Protein AF-A0A2G5CQ06-F1 (afdb_monomer_lite)

Radius of gyration: 25.61 Å; chains: 1; bounding box: 66×31×69 Å

Foldseek 3Di:
DVVVVVVVVVVVVVVVVVVVVVVVVVVVVVVVVVVVVVVVVLVCLQLVHDPCCLVCVCVDVLSVPADPPFRQPHQARVVSVCCVPPVVPPDPDDDDGDDPVSSVVSVDDDDPVCVVVSVSD

pLDDT: mean 83.97, std 10.14, range [52.62, 97.94]

Secondary structure (DSSP, 8-state):
-HHHHHHHHHHHHHHHHHHHHHHHHHHHHHHHHHHHHHHHHHHHHHTT--HHHHHHGGG-GGGTTS-TT--TT---HHHHHHHHHH-TTT--PPPPPPPHHHHHHHHSPPPHHHHHTTTT-

Sequence (121 aa):
MYISYLKAKFARAWWKDGIIILFFSTLTI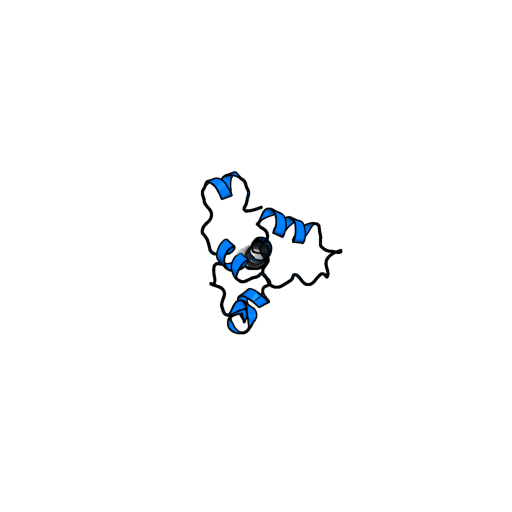CLAFSLLLLLFHSYLVLTNQTTYELVRRRRIPYLRGIPERVYPFSKGVCRNLYDFCCVWGSSNSIEPLPSAQEIEVKSKPYTCCDVLLCRCC

Structure (mmCIF, N/CA/C/O backbone):
data_AF-A0A2G5CQ06-F1
#
_entry.id   AF-A0A2G5CQ06-F1
#
loop_
_atom_site.group_PDB
_atom_site.id
_atom_site.type_symbol
_atom_site.label_atom_id
_atom_site.label_alt_id
_atom_site.label_comp_id
_atom_site.label_asym_id
_atom_site.label_entity_id
_atom_site.label_seq_id
_atom_site.pdbx_PDB_ins_code
_atom_site.Cartn_x
_atom_site.Cartn_y
_atom_site.Cartn_z
_atom_site.occupancy
_atom_site.B_iso_or_equiv
_atom_site.auth_seq_id
_atom_site.auth_comp_id
_atom_site.auth_asym_id
_atom_site.auth_atom_id
_atom_site.pdbx_PDB_model_num
ATOM 1 N N . MET A 1 1 ? 40.248 -2.429 -44.680 1.00 66.56 1 MET A N 1
ATOM 2 C CA . MET A 1 1 ? 39.751 -1.091 -44.276 1.00 66.56 1 MET A CA 1
ATOM 3 C C . MET A 1 1 ? 38.232 -1.073 -44.056 1.00 66.56 1 MET A C 1
ATOM 5 O O . MET A 1 1 ? 37.811 -0.821 -42.937 1.00 66.56 1 MET A O 1
ATOM 9 N N . TYR A 1 2 ? 37.400 -1.412 -45.052 1.00 78.50 2 TYR A N 1
ATOM 10 C CA . TYR A 1 2 ? 35.927 -1.320 -44.949 1.00 78.50 2 TYR A CA 1
ATOM 11 C C . TYR A 1 2 ? 35.279 -2.256 -43.904 1.00 78.50 2 TYR A C 1
ATOM 13 O O . TYR A 1 2 ? 34.423 -1.831 -43.134 1.00 78.50 2 TYR A O 1
ATOM 21 N N . ILE A 1 3 ? 35.744 -3.508 -43.798 1.00 81.94 3 ILE A N 1
ATOM 22 C CA . ILE A 1 3 ? 35.222 -4.489 -42.824 1.00 81.94 3 ILE A CA 1
ATOM 23 C C . ILE A 1 3 ? 35.442 -4.022 -41.374 1.00 81.94 3 ILE A C 1
ATOM 25 O O . ILE A 1 3 ? 34.553 -4.159 -40.537 1.00 81.94 3 ILE A O 1
ATOM 29 N N . SER A 1 4 ? 36.599 -3.426 -41.072 1.00 82.38 4 SER A N 1
ATOM 30 C CA . SER A 1 4 ? 36.917 -2.901 -39.736 1.00 82.38 4 SER A CA 1
ATOM 31 C C . SER A 1 4 ? 36.040 -1.701 -39.370 1.00 82.38 4 SER A C 1
ATOM 33 O O . SER A 1 4 ? 35.556 -1.613 -38.243 1.00 82.38 4 SER A O 1
ATOM 35 N N . TYR A 1 5 ? 35.779 -0.815 -40.337 1.00 84.31 5 TYR A N 1
ATOM 36 C CA . TYR A 1 5 ? 34.864 0.315 -40.166 1.00 84.31 5 TYR A CA 1
ATOM 37 C C . TYR A 1 5 ? 33.428 -0.152 -39.897 1.00 84.31 5 TYR A C 1
ATOM 39 O O . TYR A 1 5 ? 32.792 0.318 -38.952 1.00 84.31 5 TYR A O 1
ATOM 47 N N . LEU A 1 6 ? 32.939 -1.126 -40.671 1.00 82.19 6 LEU A N 1
ATOM 48 C CA . LEU A 1 6 ? 31.618 -1.713 -40.455 1.00 82.19 6 LEU A CA 1
ATOM 49 C C . LEU A 1 6 ? 31.515 -2.368 -39.074 1.00 82.19 6 LEU A C 1
ATOM 51 O O . LEU A 1 6 ? 30.581 -2.058 -38.339 1.00 82.19 6 LEU A O 1
ATOM 55 N N . LYS A 1 7 ? 32.494 -3.189 -38.667 1.00 83.06 7 LYS A N 1
ATOM 56 C CA . LYS A 1 7 ? 32.524 -3.799 -37.325 1.00 83.06 7 LYS A CA 1
ATOM 57 C C . LYS A 1 7 ? 32.473 -2.754 -36.209 1.00 83.06 7 LYS A C 1
ATOM 59 O O . LYS A 1 7 ? 31.708 -2.927 -35.269 1.00 83.06 7 LYS A O 1
ATOM 64 N N . ALA A 1 8 ? 33.224 -1.658 -36.325 1.00 82.62 8 ALA A N 1
ATOM 65 C CA . ALA A 1 8 ? 33.210 -0.580 -35.335 1.00 82.62 8 ALA A CA 1
ATOM 66 C C . ALA A 1 8 ? 31.869 0.175 -35.297 1.00 82.62 8 ALA A C 1
ATOM 68 O O . ALA A 1 8 ? 31.391 0.536 -34.220 1.00 82.62 8 ALA A O 1
ATOM 69 N N . LYS A 1 9 ? 31.241 0.395 -36.461 1.00 83.44 9 LYS A N 1
ATOM 70 C CA . LYS A 1 9 ? 29.917 1.025 -36.566 1.00 83.44 9 LYS A CA 1
ATOM 71 C C . LYS A 1 9 ? 28.831 0.143 -35.949 1.00 83.44 9 LYS A C 1
ATOM 73 O O . LYS A 1 9 ? 28.031 0.648 -35.165 1.00 83.44 9 LYS A O 1
ATOM 78 N N . PHE A 1 10 ? 28.843 -1.157 -36.248 1.00 83.56 10 PHE A N 1
ATOM 79 C CA . PHE A 1 10 ? 27.941 -2.124 -35.627 1.00 83.56 10 PHE A CA 1
ATOM 80 C C . PHE A 1 10 ? 28.188 -2.201 -34.119 1.00 83.56 10 PHE A C 1
ATOM 82 O O . PHE A 1 10 ? 27.259 -1.964 -33.361 1.00 83.56 10 PHE A O 1
ATOM 89 N N . ALA A 1 11 ? 29.426 -2.409 -33.665 1.00 83.25 11 ALA A N 1
ATOM 90 C CA . ALA A 1 11 ? 29.751 -2.470 -32.237 1.00 83.25 11 ALA A CA 1
ATOM 91 C C . ALA A 1 11 ? 29.277 -1.225 -31.469 1.00 83.25 11 ALA A C 1
ATOM 93 O O . ALA A 1 11 ? 28.728 -1.341 -30.379 1.00 83.25 11 ALA A O 1
ATOM 94 N N . ARG A 1 12 ? 29.420 -0.030 -32.056 1.00 84.81 12 ARG A N 1
ATOM 95 C CA . ARG A 1 12 ? 28.933 1.219 -31.456 1.00 84.81 12 ARG A CA 1
ATOM 96 C C . ARG A 1 12 ? 27.403 1.306 -31.401 1.00 84.81 12 ARG A C 1
ATOM 98 O O . ARG A 1 12 ? 26.887 1.856 -30.434 1.00 84.81 12 ARG A O 1
ATOM 105 N N . ALA A 1 13 ? 26.694 0.805 -32.413 1.00 84.44 13 ALA A N 1
ATOM 106 C CA . ALA A 1 13 ? 25.230 0.733 -32.405 1.00 84.44 13 ALA A CA 1
ATOM 107 C C . ALA A 1 13 ? 24.737 -0.253 -31.332 1.00 84.44 13 ALA A C 1
ATOM 109 O O . ALA A 1 13 ? 24.012 0.152 -30.431 1.00 84.44 13 ALA A O 1
ATOM 110 N N . TRP A 1 14 ? 25.272 -1.477 -31.329 1.00 88.31 14 TRP A N 1
ATOM 111 C CA . TRP A 1 14 ? 24.976 -2.500 -30.321 1.00 88.31 14 TRP A CA 1
ATOM 112 C C . TRP A 1 14 ? 25.292 -2.041 -28.892 1.00 88.31 14 TRP A C 1
ATOM 114 O O . TRP A 1 14 ? 24.563 -2.367 -27.962 1.00 88.31 14 TRP A O 1
ATOM 124 N N . TRP A 1 15 ? 26.350 -1.247 -28.702 1.00 91.56 15 TRP A N 1
ATOM 125 C CA . TRP A 1 15 ? 26.680 -0.668 -27.399 1.00 91.56 15 TRP A CA 1
ATOM 126 C C . TRP A 1 15 ? 25.630 0.339 -26.917 1.00 91.56 15 TRP A C 1
ATOM 128 O O . TRP A 1 15 ? 25.254 0.329 -25.746 1.00 91.56 15 TRP A O 1
ATOM 138 N N . LYS A 1 16 ? 25.131 1.200 -27.815 1.00 90.25 16 LYS A N 1
ATOM 139 C CA . LYS A 1 16 ? 24.047 2.137 -27.487 1.00 90.25 16 LYS A CA 1
ATOM 140 C C . LYS A 1 16 ? 22.766 1.391 -27.133 1.00 90.25 16 LYS A C 1
ATOM 142 O O . LYS A 1 16 ? 22.169 1.699 -26.107 1.00 90.25 16 LYS A O 1
ATOM 147 N N . ASP A 1 17 ? 22.398 0.396 -27.932 1.00 91.62 17 ASP A N 1
ATOM 148 C CA . ASP A 1 17 ? 21.208 -0.419 -27.686 1.00 91.62 17 ASP A CA 1
ATOM 149 C C . ASP A 1 17 ? 21.335 -1.186 -26.363 1.00 91.62 17 ASP A C 1
ATOM 151 O O . ASP A 1 17 ? 20.404 -1.198 -25.563 1.00 91.62 17 ASP A O 1
ATOM 155 N N . GLY A 1 18 ? 22.518 -1.732 -26.068 1.00 94.50 18 GLY A N 1
ATOM 156 C CA . GLY A 1 18 ? 22.811 -2.388 -24.793 1.00 94.50 18 GLY A CA 1
ATOM 157 C C . GLY A 1 18 ? 22.642 -1.463 -23.584 1.00 94.50 18 GLY A C 1
ATOM 158 O O . GLY A 1 18 ? 22.010 -1.855 -22.603 1.00 94.50 18 GLY A O 1
ATOM 159 N N . ILE A 1 19 ? 23.140 -0.222 -23.656 1.00 95.06 19 ILE A N 1
ATOM 160 C CA . ILE A 1 19 ? 22.944 0.780 -22.592 1.00 95.06 19 ILE A CA 1
ATOM 161 C C . ILE A 1 19 ? 21.461 1.113 -22.421 1.00 95.06 19 ILE A C 1
ATOM 163 O O . ILE A 1 19 ? 20.975 1.188 -21.293 1.00 95.06 19 ILE A O 1
ATOM 167 N N . ILE A 1 20 ? 20.744 1.308 -23.528 1.00 95.88 20 ILE A N 1
ATOM 168 C CA . ILE A 1 20 ? 19.314 1.627 -23.511 1.00 95.88 20 ILE A CA 1
ATOM 169 C C . ILE A 1 20 ? 18.530 0.492 -22.842 1.00 95.88 20 ILE A C 1
ATOM 171 O O . ILE A 1 20 ? 17.740 0.748 -21.934 1.00 95.88 20 ILE A O 1
ATOM 175 N N . ILE A 1 21 ? 18.790 -0.758 -23.230 1.00 96.38 21 ILE A N 1
ATOM 176 C CA . ILE A 1 21 ? 18.144 -1.939 -22.647 1.00 96.38 21 ILE A CA 1
ATOM 177 C C . ILE A 1 21 ? 18.439 -2.033 -21.149 1.00 96.38 21 ILE A C 1
ATOM 179 O O . ILE A 1 21 ? 17.506 -2.207 -20.370 1.00 96.38 21 ILE A O 1
ATOM 183 N N . LEU A 1 22 ? 19.700 -1.866 -20.737 1.00 96.94 22 LEU A N 1
ATOM 184 C CA . LEU A 1 22 ? 20.091 -1.906 -19.325 1.00 96.94 22 LEU A CA 1
ATOM 185 C C . LEU A 1 22 ? 19.389 -0.818 -18.500 1.00 96.94 22 LEU A C 1
ATOM 187 O O . LEU A 1 22 ? 18.937 -1.062 -17.378 1.00 96.94 22 LEU A O 1
ATOM 191 N N . PHE A 1 23 ? 19.296 0.393 -19.048 1.00 97.12 23 PHE A N 1
ATOM 192 C CA . PHE A 1 23 ? 18.613 1.501 -18.395 1.00 97.12 23 PHE A CA 1
ATOM 193 C C . PHE A 1 23 ? 17.124 1.198 -18.218 1.00 97.12 23 PHE A C 1
ATOM 195 O O . PHE A 1 23 ? 16.617 1.262 -17.098 1.00 97.12 23 PHE A O 1
ATOM 202 N N . PHE A 1 24 ? 16.440 0.787 -19.289 1.00 97.31 24 PHE A N 1
ATOM 203 C CA . PHE A 1 24 ? 15.024 0.434 -19.221 1.00 97.31 24 PHE A CA 1
ATOM 204 C C . PHE A 1 24 ? 14.766 -0.760 -18.302 1.00 97.31 24 PHE A C 1
ATOM 206 O O . PHE A 1 24 ? 13.847 -0.691 -17.493 1.00 97.31 24 PHE A O 1
ATOM 213 N N . SER A 1 25 ? 15.592 -1.810 -18.340 1.00 97.62 25 SER A N 1
ATOM 214 C CA . SER A 1 25 ? 15.435 -2.956 -17.439 1.00 97.62 25 SER A CA 1
ATOM 215 C C . SER A 1 25 ? 15.586 -2.547 -15.977 1.00 97.62 25 SER A C 1
ATOM 217 O O . SER A 1 25 ? 14.796 -2.965 -15.133 1.00 97.62 25 SER A O 1
ATOM 219 N N . THR A 1 26 ? 16.567 -1.692 -15.676 1.00 97.56 26 THR A N 1
ATOM 220 C CA . THR A 1 26 ? 16.780 -1.174 -14.319 1.00 97.56 26 THR A CA 1
ATOM 221 C C . THR A 1 26 ? 15.583 -0.346 -13.865 1.00 97.56 26 THR A C 1
ATOM 223 O O . THR A 1 26 ? 15.055 -0.580 -12.779 1.00 97.56 26 THR A O 1
ATOM 226 N N . LEU A 1 27 ? 15.094 0.563 -14.716 1.00 97.94 27 LEU A N 1
ATOM 227 C CA . LEU A 1 27 ? 13.894 1.347 -14.431 1.00 97.94 27 LEU A CA 1
ATOM 228 C C . LEU A 1 27 ? 12.673 0.459 -14.186 1.00 97.94 27 LEU A C 1
ATOM 230 O O . LEU A 1 27 ? 11.949 0.684 -13.221 1.00 97.94 27 LEU A O 1
ATOM 234 N N . THR A 1 28 ? 12.452 -0.563 -15.015 1.00 97.94 28 THR A N 1
ATOM 235 C CA . THR A 1 28 ? 11.337 -1.499 -14.843 1.00 97.94 28 THR A CA 1
ATOM 236 C C . THR A 1 28 ? 11.418 -2.227 -13.505 1.00 97.94 28 THR A C 1
ATOM 238 O O . THR A 1 28 ? 10.409 -2.311 -12.807 1.00 97.94 28 THR A O 1
ATOM 241 N N . ILE A 1 29 ? 12.600 -2.707 -13.106 1.00 97.69 29 ILE A N 1
ATOM 242 C CA . ILE A 1 29 ? 12.793 -3.378 -11.811 1.00 97.69 29 ILE A CA 1
ATOM 243 C C . ILE A 1 29 ? 12.515 -2.411 -10.654 1.00 97.69 29 ILE A C 1
ATOM 245 O O . ILE A 1 29 ? 11.788 -2.762 -9.723 1.00 97.69 29 ILE A O 1
ATOM 249 N N . CYS A 1 30 ? 13.042 -1.185 -10.722 1.00 97.75 30 CYS A N 1
ATOM 250 C CA . CYS A 1 30 ? 12.796 -0.162 -9.708 1.00 97.75 30 CYS A CA 1
ATOM 251 C C . CYS A 1 30 ? 11.303 0.166 -9.586 1.00 97.75 30 CYS A C 1
ATOM 253 O O . CYS A 1 30 ? 10.767 0.156 -8.480 1.00 97.75 30 CYS A O 1
ATOM 255 N N . LEU A 1 31 ? 10.616 0.394 -10.708 1.00 96.75 31 LEU A N 1
ATOM 256 C CA . LEU A 1 31 ? 9.181 0.683 -10.727 1.00 96.75 31 LEU A CA 1
ATOM 257 C C . LEU A 1 31 ? 8.354 -0.485 -10.185 1.00 96.75 31 LEU A C 1
ATOM 259 O O . LEU A 1 31 ? 7.430 -0.261 -9.407 1.00 96.75 31 LEU A O 1
ATOM 263 N N . ALA A 1 32 ? 8.698 -1.724 -10.545 1.00 97.62 32 ALA A N 1
ATOM 264 C CA . ALA A 1 32 ? 8.023 -2.911 -10.028 1.00 97.62 32 ALA A CA 1
ATOM 265 C C . ALA A 1 32 ? 8.167 -3.020 -8.502 1.00 97.62 32 ALA A C 1
ATOM 267 O O . ALA A 1 32 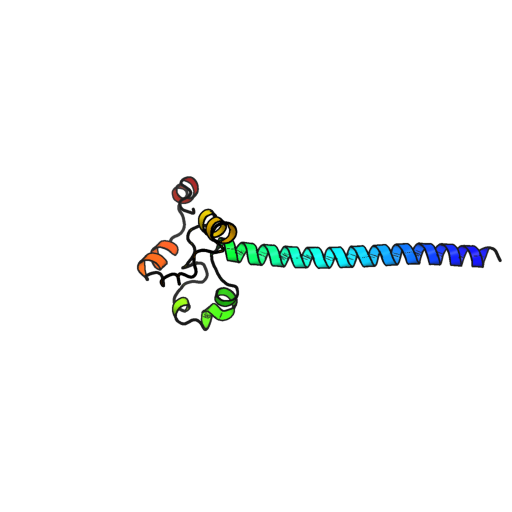? 7.177 -3.237 -7.801 1.00 97.62 32 ALA A O 1
ATOM 268 N N . PHE A 1 33 ? 9.375 -2.808 -7.971 1.00 97.50 33 PHE A N 1
ATOM 269 C CA . PHE A 1 33 ? 9.614 -2.804 -6.527 1.00 97.50 33 PHE A CA 1
ATOM 270 C C . PHE A 1 33 ? 8.840 -1.683 -5.820 1.00 97.50 33 PHE A C 1
ATOM 272 O O . PHE A 1 33 ? 8.158 -1.936 -4.825 1.00 97.50 33 PHE A O 1
ATOM 279 N N . SER A 1 34 ? 8.885 -0.460 -6.356 1.00 96.50 34 SER A N 1
ATOM 280 C CA . SER A 1 34 ? 8.133 0.678 -5.820 1.00 96.50 34 SER A CA 1
ATOM 281 C C . SER A 1 34 ? 6.624 0.437 -5.832 1.00 96.50 34 SER A C 1
ATOM 283 O O . SER A 1 34 ? 5.954 0.793 -4.867 1.00 96.50 34 SER A O 1
ATOM 285 N N . LEU A 1 35 ? 6.086 -0.198 -6.877 1.00 96.38 35 LEU A N 1
ATOM 286 C CA . LEU A 1 35 ? 4.665 -0.530 -6.965 1.00 96.38 35 LEU A CA 1
ATOM 287 C C . LEU A 1 35 ? 4.256 -1.553 -5.901 1.00 96.38 35 LEU A C 1
ATOM 289 O O . LEU A 1 35 ? 3.254 -1.355 -5.221 1.00 96.38 35 LEU A O 1
ATOM 293 N N . LEU A 1 36 ? 5.031 -2.625 -5.725 1.00 95.88 36 LEU A N 1
ATOM 294 C CA . LEU A 1 36 ? 4.761 -3.623 -4.685 1.00 95.88 36 LEU A CA 1
ATOM 295 C C . LEU A 1 36 ? 4.802 -2.999 -3.289 1.00 95.88 36 LEU A C 1
ATOM 297 O O . LEU A 1 36 ? 3.932 -3.269 -2.460 1.00 95.88 36 LEU A O 1
ATOM 301 N N . LEU A 1 37 ? 5.786 -2.134 -3.046 1.00 95.62 37 LEU A N 1
ATOM 302 C CA . LEU A 1 37 ? 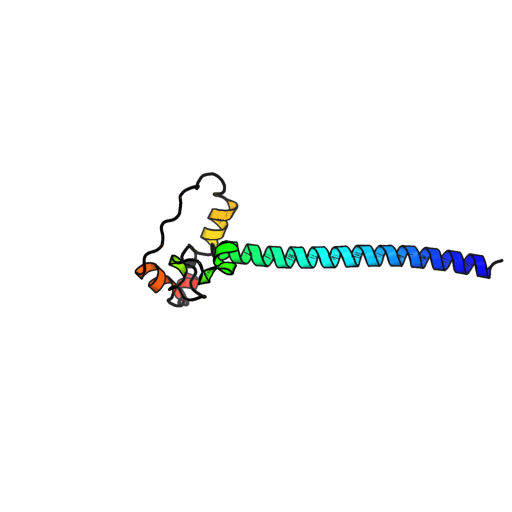5.907 -1.407 -1.789 1.00 95.62 37 LEU A CA 1
ATOM 303 C C . LEU A 1 37 ? 4.715 -0.466 -1.572 1.00 95.62 37 LEU A C 1
ATOM 305 O O . LEU A 1 37 ? 4.160 -0.422 -0.474 1.00 95.62 37 LEU A O 1
ATOM 309 N N . LEU A 1 38 ? 4.284 0.238 -2.621 1.00 93.88 38 LEU A N 1
ATOM 310 C CA . LEU A 1 38 ? 3.106 1.097 -2.574 1.00 93.88 38 LEU A CA 1
ATOM 311 C C . LEU A 1 38 ? 1.856 0.286 -2.231 1.00 93.88 38 LEU A C 1
ATOM 313 O O . LEU A 1 38 ? 1.157 0.651 -1.296 1.00 93.88 38 LEU A O 1
ATOM 317 N N . LEU A 1 39 ? 1.612 -0.839 -2.910 1.00 94.31 39 LEU A N 1
ATOM 318 C CA . LEU A 1 39 ? 0.472 -1.718 -2.628 1.00 94.31 39 LEU A CA 1
ATOM 319 C C . LEU A 1 39 ? 0.487 -2.230 -1.183 1.00 94.31 39 LEU A C 1
ATOM 321 O O . LEU A 1 39 ? -0.554 -2.255 -0.527 1.00 94.31 39 LEU A O 1
ATOM 325 N N . PHE A 1 40 ? 1.662 -2.596 -0.671 1.00 94.44 40 PHE A N 1
ATOM 326 C CA . PHE A 1 40 ? 1.824 -3.024 0.715 1.00 94.44 40 PHE A CA 1
ATOM 327 C C . PHE A 1 40 ? 1.466 -1.911 1.708 1.00 94.44 40 PHE A C 1
ATOM 329 O O . PHE A 1 40 ? 0.700 -2.137 2.645 1.00 94.44 40 PHE A O 1
ATOM 336 N N . HIS A 1 41 ? 1.957 -0.691 1.490 1.00 92.94 41 HIS A N 1
ATOM 337 C CA . HIS A 1 41 ? 1.610 0.443 2.345 1.00 92.94 41 HIS A CA 1
ATOM 338 C C . HIS A 1 41 ? 0.152 0.874 2.187 1.00 92.94 41 HIS A C 1
ATOM 340 O O . HIS A 1 41 ? -0.491 1.178 3.188 1.00 92.94 41 HIS A O 1
ATOM 346 N N . SER A 1 42 ? -0.407 0.836 0.977 1.00 89.81 42 SER A N 1
ATOM 347 C CA . SER A 1 42 ? -1.834 1.062 0.754 1.00 89.81 42 SER A CA 1
ATOM 348 C C . SER A 1 42 ? -2.660 0.062 1.556 1.00 89.81 42 SER A C 1
ATOM 350 O O . SER A 1 42 ? -3.560 0.473 2.274 1.00 89.81 42 SER A O 1
ATOM 352 N N . TYR A 1 43 ? -2.317 -1.228 1.534 1.00 91.56 43 TYR A N 1
ATOM 353 C CA . TYR A 1 43 ? -2.992 -2.242 2.347 1.00 91.56 43 TYR A CA 1
ATOM 354 C C . TYR A 1 43 ? -2.958 -1.918 3.851 1.00 91.56 43 TYR A C 1
ATOM 356 O O . TYR A 1 43 ? -3.985 -2.014 4.528 1.00 91.56 43 TYR A O 1
ATOM 364 N N . LEU A 1 44 ? -1.806 -1.485 4.367 1.00 92.00 44 LEU A N 1
ATOM 365 C CA . LEU A 1 44 ? -1.659 -1.078 5.766 1.00 92.00 44 LEU A CA 1
ATOM 366 C C . LEU A 1 44 ? -2.527 0.138 6.113 1.00 92.00 44 LEU A C 1
ATOM 368 O O . LEU A 1 44 ? -3.189 0.142 7.147 1.00 92.00 44 LEU A O 1
ATOM 372 N N . VAL A 1 45 ? -2.591 1.132 5.223 1.00 90.31 45 VAL A N 1
ATOM 373 C CA . VAL A 1 45 ? -3.448 2.313 5.403 1.00 90.31 45 VAL A CA 1
ATOM 374 C C . VAL A 1 45 ? -4.923 1.918 5.392 1.00 90.31 45 VAL A C 1
ATOM 376 O O . VAL A 1 45 ? -5.662 2.294 6.296 1.00 90.31 45 VAL A O 1
ATOM 379 N N . LEU A 1 46 ? -5.360 1.097 4.432 1.00 88.44 46 LEU A N 1
ATOM 380 C CA . LEU A 1 46 ? -6.760 0.661 4.336 1.00 88.44 46 LEU A CA 1
ATOM 381 C C . LEU A 1 46 ? -7.207 -0.147 5.561 1.00 88.44 46 LEU A C 1
ATOM 383 O O . LEU A 1 46 ? -8.381 -0.107 5.926 1.00 88.44 46 LEU A O 1
ATOM 387 N N . THR A 1 47 ? -6.289 -0.861 6.211 1.00 87.56 47 THR A N 1
ATOM 388 C CA . THR A 1 47 ? -6.568 -1.668 7.410 1.00 87.56 47 THR A CA 1
ATOM 389 C C . THR A 1 47 ? -6.257 -0.942 8.722 1.00 87.56 47 THR A C 1
ATOM 391 O O . THR A 1 47 ? -6.484 -1.515 9.787 1.00 87.56 47 THR A O 1
ATOM 394 N N . ASN A 1 48 ? -5.800 0.314 8.655 1.00 88.81 48 ASN A N 1
ATOM 395 C CA . ASN A 1 48 ? -5.301 1.107 9.783 1.00 88.81 48 ASN A CA 1
ATOM 396 C C . ASN A 1 48 ? -4.319 0.326 10.673 1.00 88.81 48 ASN A C 1
ATOM 398 O O . ASN A 1 48 ? -4.499 0.226 11.886 1.00 88.81 48 ASN A O 1
ATOM 402 N N . GLN A 1 49 ? -3.316 -0.295 10.050 1.00 88.25 49 GLN A N 1
ATOM 403 C CA . GLN A 1 49 ? -2.269 -1.050 10.736 1.00 88.25 49 GLN A CA 1
ATOM 404 C C . GLN A 1 49 ? -0.897 -0.455 10.451 1.00 88.25 49 GLN A C 1
ATOM 406 O O . GLN A 1 49 ? -0.606 -0.014 9.340 1.00 88.25 49 GLN A O 1
ATOM 411 N N . THR A 1 50 ? 0.003 -0.533 11.425 1.00 87.81 50 THR A N 1
ATOM 412 C CA . THR A 1 50 ? 1.417 -0.227 11.192 1.00 87.81 50 THR A CA 1
ATOM 413 C C . THR A 1 50 ? 2.188 -1.457 10.702 1.00 87.81 50 THR A C 1
ATOM 415 O O . THR A 1 50 ? 1.849 -2.606 10.998 1.00 87.81 50 THR A O 1
ATOM 418 N N . THR A 1 51 ? 3.299 -1.235 9.991 1.00 90.50 51 THR A N 1
ATOM 419 C CA . THR A 1 51 ? 4.243 -2.313 9.628 1.00 90.50 51 THR A CA 1
ATOM 420 C C . THR A 1 51 ? 4.716 -3.086 10.864 1.00 90.50 51 THR A C 1
ATOM 422 O O . THR A 1 51 ? 4.904 -4.302 10.815 1.00 90.50 51 THR A O 1
ATOM 425 N N . TYR A 1 52 ? 4.874 -2.386 11.991 1.00 85.75 52 TYR A N 1
ATOM 426 C CA . TYR A 1 52 ? 5.289 -2.958 13.266 1.00 85.75 52 TYR A CA 1
ATOM 427 C C . TYR A 1 52 ? 4.247 -3.921 13.841 1.00 85.75 52 TYR A C 1
ATOM 429 O O . TYR A 1 52 ? 4.602 -5.026 14.262 1.00 85.75 52 TYR A O 1
ATOM 437 N N . GLU A 1 53 ? 2.970 -3.534 13.821 1.00 86.44 53 GLU A N 1
ATOM 438 C CA . GLU A 1 53 ? 1.865 -4.390 14.258 1.00 86.44 53 GLU A CA 1
ATOM 439 C C . GLU A 1 53 ? 1.772 -5.668 13.432 1.00 86.44 53 GLU A C 1
ATOM 441 O O . GLU A 1 53 ? 1.585 -6.743 14.003 1.00 86.44 53 GLU A O 1
ATOM 446 N N . LEU A 1 54 ? 1.968 -5.576 12.112 1.00 86.50 54 LEU A N 1
ATOM 447 C CA . LEU A 1 54 ? 1.944 -6.741 11.232 1.00 86.50 54 LEU A CA 1
ATOM 448 C C . LEU A 1 54 ? 3.138 -7.677 11.494 1.00 86.50 54 LEU A C 1
ATOM 450 O O . LEU A 1 54 ? 2.952 -8.869 11.731 1.00 86.50 54 LEU A O 1
ATOM 454 N N . VAL A 1 55 ? 4.366 -7.146 11.504 1.00 87.19 55 VAL A N 1
ATOM 455 C CA . VAL A 1 55 ? 5.599 -7.954 11.610 1.00 87.19 55 VAL A CA 1
ATOM 456 C C . VAL A 1 55 ? 5.796 -8.536 13.012 1.00 87.19 55 VAL A C 1
ATOM 458 O O . VAL A 1 55 ? 6.287 -9.656 13.163 1.00 87.19 55 VAL A O 1
ATOM 461 N N . ARG A 1 56 ? 5.437 -7.794 14.066 1.00 84.81 56 ARG A N 1
ATOM 462 C CA . ARG A 1 56 ? 5.690 -8.189 15.463 1.00 84.81 56 ARG A CA 1
ATOM 463 C C . ARG A 1 56 ? 4.434 -8.529 16.252 1.00 84.81 56 ARG A C 1
ATOM 465 O O . ARG A 1 56 ? 4.516 -8.632 17.477 1.00 84.81 56 ARG A O 1
ATOM 472 N N . ARG A 1 57 ? 3.316 -8.818 15.584 1.00 83.38 57 ARG A N 1
ATOM 473 C CA . ARG A 1 57 ? 2.021 -9.137 16.208 1.00 83.38 57 ARG A CA 1
ATOM 474 C C . ARG A 1 57 ? 2.116 -10.056 17.432 1.00 83.38 57 ARG A C 1
ATOM 476 O O . ARG A 1 57 ? 1.590 -9.738 18.490 1.00 83.38 57 ARG A O 1
ATOM 483 N N . ARG A 1 58 ? 2.860 -11.166 17.330 1.00 83.00 58 ARG A N 1
ATOM 484 C CA . ARG A 1 58 ? 3.001 -12.175 18.408 1.00 83.00 58 ARG A CA 1
ATOM 485 C C . ARG A 1 58 ? 3.739 -11.684 19.663 1.00 83.00 58 ARG A C 1
ATOM 487 O O . ARG A 1 58 ? 3.610 -12.295 20.729 1.00 83.00 58 ARG A O 1
ATOM 494 N N . ARG A 1 59 ? 4.549 -10.627 19.534 1.00 87.12 59 ARG A N 1
ATOM 495 C CA . ARG A 1 59 ? 5.305 -10.013 20.639 1.00 87.12 59 ARG A CA 1
ATOM 496 C C . ARG A 1 59 ? 4.541 -8.874 21.314 1.00 87.12 59 ARG A C 1
ATOM 498 O O . ARG A 1 59 ? 4.958 -8.443 22.381 1.00 87.12 59 ARG A O 1
ATOM 505 N N . ILE A 1 60 ? 3.455 -8.395 20.710 1.00 86.56 60 ILE A N 1
ATOM 506 C CA . ILE A 1 60 ? 2.652 -7.287 21.225 1.00 86.56 60 ILE A CA 1
ATOM 507 C C . ILE A 1 60 ? 1.577 -7.863 22.164 1.00 86.56 60 ILE A C 1
ATOM 509 O O . ILE A 1 60 ? 0.708 -8.600 21.691 1.00 86.56 60 ILE A O 1
ATOM 513 N N . PRO A 1 61 ? 1.610 -7.566 23.480 1.00 85.25 61 PRO A N 1
ATOM 514 C CA . PRO A 1 61 ? 0.733 -8.218 24.456 1.00 85.25 61 PRO A CA 1
ATOM 515 C C . PRO A 1 61 ? -0.760 -8.084 24.140 1.00 85.25 61 PRO A C 1
ATOM 517 O O . PRO A 1 61 ? -1.491 -9.065 24.238 1.00 85.25 61 PRO A O 1
ATOM 520 N N . TYR A 1 62 ? -1.198 -6.905 23.690 1.00 82.12 62 TYR A N 1
ATOM 521 C CA . TYR A 1 62 ? -2.610 -6.631 23.413 1.00 82.12 62 TYR A CA 1
ATOM 522 C C . TYR A 1 62 ? -3.131 -7.251 22.103 1.00 82.12 62 TYR A C 1
ATOM 524 O O . TYR A 1 62 ? -4.336 -7.419 21.950 1.00 82.12 62 TYR A O 1
ATOM 532 N N . LEU A 1 63 ? -2.255 -7.643 21.167 1.00 82.88 63 LEU A N 1
ATOM 533 C CA . LEU A 1 63 ? -2.655 -8.302 19.912 1.00 82.88 63 LEU A CA 1
ATOM 534 C C . LEU A 1 63 ? -2.658 -9.832 20.006 1.00 82.88 63 LEU A C 1
ATOM 536 O O . LEU A 1 63 ? -3.121 -10.497 19.079 1.00 82.88 63 LEU A O 1
ATOM 540 N N . ARG A 1 64 ? -2.146 -10.410 21.101 1.00 83.25 64 ARG A N 1
ATOM 541 C CA . ARG A 1 64 ? -1.936 -11.862 21.235 1.00 83.25 64 ARG A CA 1
ATOM 542 C C . ARG A 1 64 ? -3.242 -12.674 21.246 1.00 83.25 64 ARG A C 1
ATOM 544 O O . ARG A 1 64 ? -3.214 -13.836 20.860 1.00 83.25 64 ARG A O 1
ATOM 551 N N . GLY A 1 65 ? -4.362 -12.071 21.649 1.00 78.94 65 GLY A N 1
ATOM 552 C CA . GLY A 1 65 ? -5.687 -12.708 21.669 1.00 78.94 65 GLY A CA 1
ATOM 553 C C . GLY A 1 65 ? -6.568 -12.427 20.446 1.00 78.94 65 GLY A C 1
ATOM 554 O O . GLY A 1 65 ? -7.684 -12.930 20.387 1.00 78.94 65 GLY A O 1
ATOM 555 N N . ILE A 1 66 ? -6.105 -11.621 19.480 1.00 83.88 66 ILE A N 1
ATOM 556 C CA . ILE A 1 66 ? -6.932 -11.156 18.356 1.00 83.88 66 ILE A CA 1
ATOM 557 C C . ILE A 1 66 ? -6.622 -11.981 17.096 1.00 83.88 66 ILE A C 1
ATOM 559 O O . ILE A 1 66 ? -5.458 -12.000 16.674 1.00 83.88 66 ILE A O 1
ATOM 563 N N . PRO A 1 67 ? -7.623 -12.603 16.440 1.00 82.25 67 PRO A N 1
ATOM 564 C CA . PRO A 1 67 ? -7.417 -13.412 15.237 1.00 82.25 67 PRO A CA 1
ATOM 565 C C . PRO A 1 67 ? -6.840 -12.594 14.076 1.00 82.25 67 PRO A C 1
ATOM 567 O O . PRO A 1 67 ? -7.132 -11.408 13.929 1.00 82.25 67 PRO A O 1
ATOM 570 N N . GLU A 1 68 ? -6.029 -13.231 13.220 1.00 77.62 68 GLU A N 1
ATOM 571 C CA . GLU A 1 68 ? -5.210 -12.532 12.214 1.00 77.62 68 GLU A CA 1
ATOM 572 C C . GLU A 1 68 ? -6.012 -11.649 11.246 1.00 77.62 68 GLU A C 1
ATOM 574 O O . GLU A 1 68 ? -5.526 -10.596 10.840 1.00 77.62 68 GLU A O 1
ATOM 579 N N . ARG A 1 69 ? -7.262 -12.029 10.964 1.00 80.12 69 ARG A N 1
ATOM 580 C CA . ARG A 1 69 ? -8.178 -11.347 10.036 1.00 80.12 69 ARG A CA 1
ATOM 581 C C . ARG A 1 69 ? -8.955 -10.176 10.648 1.00 80.12 69 ARG A C 1
ATOM 583 O O . ARG A 1 69 ? -9.751 -9.560 9.948 1.00 80.12 69 ARG A O 1
ATOM 590 N N . VAL A 1 70 ? -8.768 -9.895 11.938 1.00 83.31 70 VAL A N 1
ATOM 591 C CA . VAL A 1 70 ? -9.441 -8.790 12.630 1.00 83.31 70 VAL A CA 1
ATOM 592 C C . VAL A 1 70 ? -8.473 -7.630 12.812 1.00 83.31 70 VAL A C 1
ATOM 594 O O . VAL A 1 70 ? -7.379 -7.801 13.358 1.00 83.31 70 VAL A O 1
ATOM 597 N N . TYR A 1 71 ? -8.911 -6.455 12.358 1.00 86.44 71 TYR A N 1
ATOM 598 C CA . TYR A 1 71 ? -8.167 -5.197 12.388 1.00 86.44 71 TYR A CA 1
ATOM 599 C C . TYR A 1 71 ? -8.738 -4.288 13.492 1.00 86.44 71 TYR A C 1
ATOM 601 O O . TYR A 1 71 ? -9.731 -3.592 13.258 1.00 86.44 71 TYR A O 1
ATOM 609 N N . PRO A 1 72 ? -8.164 -4.307 14.711 1.00 84.31 72 PRO A N 1
ATOM 610 C CA . PRO A 1 72 ? -8.767 -3.681 15.891 1.00 84.31 72 PRO A CA 1
ATOM 611 C C . PRO A 1 72 ? -8.967 -2.169 15.740 1.00 84.31 72 PRO A C 1
ATOM 613 O O . PRO A 1 72 ? -10.031 -1.666 16.095 1.00 84.31 72 PRO A O 1
ATOM 616 N N . PHE A 1 73 ? -8.009 -1.465 15.135 1.00 85.56 73 PHE A N 1
ATOM 617 C CA . PHE A 1 73 ? -8.044 -0.007 14.964 1.00 85.56 73 PHE A CA 1
ATOM 618 C C . PHE A 1 73 ? -8.677 0.450 13.641 1.00 85.56 73 PHE A C 1
ATOM 620 O O . PHE A 1 73 ? -8.838 1.643 13.411 1.00 85.56 73 PHE A O 1
ATOM 627 N N . SER A 1 74 ? -9.089 -0.469 12.759 1.00 86.94 74 SER A N 1
ATOM 628 C CA . SER A 1 74 ? -9.724 -0.084 11.492 1.00 86.94 74 SER A CA 1
ATOM 629 C C . SER A 1 74 ? -11.099 0.542 11.731 1.00 86.94 74 SER A C 1
ATOM 631 O O . SER A 1 74 ? -11.960 -0.093 12.347 1.00 86.94 74 SER A O 1
ATOM 633 N N . LYS A 1 75 ? -11.318 1.760 11.227 1.00 84.56 75 LYS A N 1
ATOM 634 C CA . LYS A 1 75 ? -12.612 2.471 11.247 1.00 84.56 75 LYS A CA 1
ATOM 635 C C . LYS A 1 75 ? -13.412 2.292 9.958 1.00 84.56 75 LYS A C 1
ATOM 637 O O . LYS A 1 75 ? -14.474 2.883 9.820 1.00 84.56 75 LYS A O 1
ATOM 642 N N . GLY A 1 76 ? -12.895 1.499 9.024 1.00 85.25 76 GLY A N 1
ATOM 643 C CA . GLY A 1 76 ? -13.441 1.371 7.682 1.00 85.25 76 GLY A CA 1
ATOM 644 C C . GLY A 1 76 ? -12.538 1.989 6.622 1.00 85.25 76 GLY A C 1
ATOM 645 O O . GLY A 1 76 ? -11.730 2.872 6.899 1.00 85.25 76 GLY A O 1
ATOM 646 N N . VAL A 1 77 ? -12.663 1.512 5.387 1.00 84.50 77 VAL A N 1
ATOM 647 C CA . VAL A 1 77 ? -11.724 1.817 4.296 1.00 84.50 77 VAL A CA 1
ATOM 648 C C . VAL A 1 77 ? -11.703 3.316 3.984 1.00 84.50 77 VAL A C 1
ATOM 650 O O . VAL A 1 77 ? -10.630 3.916 3.913 1.00 84.50 77 VAL A O 1
ATOM 653 N N . CYS A 1 78 ? -12.881 3.935 3.851 1.00 83.50 78 CYS A N 1
ATOM 654 C CA . CYS A 1 78 ? -12.995 5.359 3.542 1.00 83.50 78 CYS A CA 1
ATOM 655 C C . CYS A 1 78 ? -12.453 6.228 4.681 1.00 83.50 78 CYS A C 1
ATOM 657 O O . CYS A 1 78 ? -11.727 7.191 4.438 1.00 83.50 78 CYS A O 1
ATOM 659 N N . ARG A 1 79 ? -12.795 5.879 5.929 1.00 84.94 79 ARG A N 1
ATOM 660 C CA . ARG A 1 79 ? -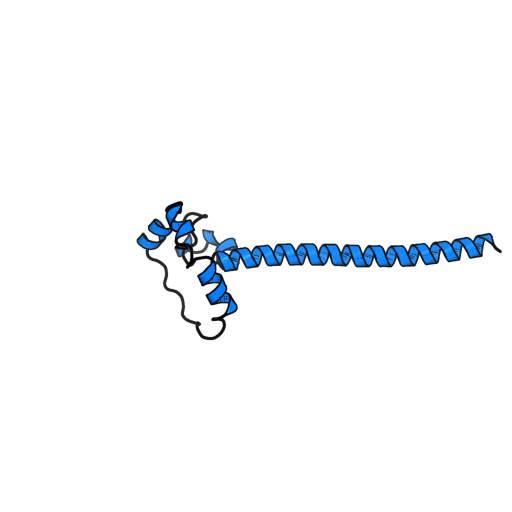12.388 6.647 7.106 1.00 84.94 79 ARG A CA 1
ATOM 661 C C . ARG A 1 79 ? -10.888 6.555 7.341 1.00 84.94 79 ARG A C 1
ATOM 663 O O . ARG A 1 79 ? -10.264 7.579 7.573 1.00 84.94 79 ARG A O 1
ATOM 670 N N . ASN A 1 80 ? -10.305 5.367 7.197 1.00 89.12 80 ASN A N 1
ATOM 671 C CA . ASN A 1 80 ? -8.865 5.172 7.340 1.00 89.12 80 ASN A CA 1
ATOM 672 C C . ASN A 1 80 ? -8.083 5.962 6.275 1.00 89.12 80 ASN A C 1
ATOM 674 O O . ASN A 1 80 ? -7.082 6.600 6.593 1.00 89.12 80 ASN A O 1
ATOM 678 N N . LEU A 1 81 ? -8.561 5.972 5.022 1.00 86.62 81 LEU A N 1
ATOM 679 C CA . LEU A 1 81 ? -7.977 6.791 3.953 1.00 86.62 81 LEU A CA 1
ATOM 680 C C . LEU A 1 81 ? -8.087 8.288 4.253 1.00 86.62 81 LEU A C 1
ATOM 682 O O . LEU A 1 81 ? -7.109 9.015 4.097 1.00 86.62 81 LEU A O 1
ATOM 686 N N . TYR A 1 82 ? -9.259 8.748 4.691 1.00 85.62 82 TYR A N 1
ATOM 687 C CA . TYR A 1 82 ? -9.477 10.147 5.050 1.00 85.62 82 TYR A CA 1
ATOM 688 C C . TYR A 1 82 ? -8.593 10.577 6.225 1.00 85.62 82 TYR A C 1
ATOM 690 O O . TYR A 1 82 ? -7.934 11.612 6.150 1.00 85.62 82 TYR A O 1
ATOM 698 N N . ASP A 1 83 ? -8.528 9.771 7.284 1.00 85.12 83 ASP A N 1
ATOM 699 C CA . ASP A 1 83 ? -7.709 10.052 8.463 1.00 85.12 83 ASP A CA 1
ATOM 700 C C . ASP A 1 83 ? -6.214 10.108 8.078 1.00 85.12 83 ASP A C 1
ATOM 702 O O . ASP A 1 83 ? -5.499 11.022 8.492 1.00 85.12 83 ASP A O 1
ATOM 706 N N . PHE A 1 84 ? -5.747 9.208 7.205 1.00 85.00 84 PHE A N 1
ATOM 707 C CA . PHE A 1 84 ? -4.363 9.207 6.723 1.00 85.00 84 PHE A CA 1
ATOM 708 C C . PHE A 1 84 ? -4.037 10.397 5.802 1.00 85.00 84 PHE A C 1
ATOM 710 O O . PHE A 1 84 ? -2.985 11.016 5.948 1.00 85.00 84 PHE A O 1
ATOM 717 N N . CYS A 1 85 ? -4.914 10.732 4.848 1.00 84.31 85 CYS A N 1
ATOM 718 C CA . CYS A 1 85 ? -4.647 11.760 3.834 1.00 84.31 85 CYS A CA 1
ATOM 719 C C . CYS A 1 85 ? -4.974 13.189 4.289 1.00 84.31 85 CYS A C 1
ATOM 721 O O . CYS A 1 85 ? -4.304 14.128 3.862 1.00 84.31 85 CYS A O 1
ATOM 723 N N . CYS A 1 86 ? -6.013 13.374 5.107 1.00 81.19 86 CYS A N 1
ATOM 724 C CA . CYS A 1 86 ? -6.603 14.686 5.393 1.00 81.19 86 CYS A CA 1
ATOM 725 C C . CYS A 1 86 ? -6.440 15.143 6.852 1.00 81.19 86 CYS A C 1
ATOM 727 O O . CYS A 1 86 ? -6.661 16.319 7.132 1.00 81.19 86 CYS A O 1
ATOM 729 N N . VAL A 1 87 ? -6.057 14.256 7.780 1.00 74.44 87 VAL A N 1
ATOM 730 C CA . VAL A 1 87 ? -5.959 14.562 9.228 1.00 74.44 87 VAL A CA 1
ATOM 731 C C . VAL A 1 87 ? -4.505 14.539 9.736 1.00 74.44 87 VAL A C 1
ATOM 733 O O . VAL A 1 87 ? -4.248 14.759 10.922 1.00 74.44 87 VAL A O 1
ATOM 736 N N . TRP A 1 88 ? -3.526 14.352 8.840 1.00 59.81 88 TRP A N 1
ATOM 737 C CA . TRP A 1 88 ? -2.089 14.322 9.142 1.00 59.81 88 TRP A CA 1
ATOM 738 C C . TRP A 1 88 ? -1.581 15.685 9.659 1.00 59.81 88 TRP A C 1
ATOM 740 O O . TRP A 1 88 ? -1.008 16.485 8.924 1.00 59.81 88 TRP A O 1
ATOM 750 N N . GLY A 1 89 ? -1.830 15.986 10.935 1.00 59.06 89 GLY A N 1
ATOM 751 C CA . GLY A 1 89 ? -1.387 17.222 11.586 1.00 59.06 89 GLY A CA 1
ATOM 752 C C . GLY A 1 89 ? -2.080 17.575 12.905 1.00 59.06 89 GLY A C 1
ATOM 753 O O . GLY A 1 89 ? -1.481 18.286 13.707 1.00 59.06 89 GLY A O 1
ATOM 754 N N . SER A 1 90 ? -3.294 17.080 13.181 1.00 55.12 90 SER A N 1
ATOM 755 C CA . SER A 1 90 ? -4.048 17.461 14.396 1.00 55.12 90 SER A CA 1
ATOM 756 C C . SER A 1 90 ? -4.172 16.363 15.457 1.00 55.12 90 SER A C 1
ATOM 758 O O . SER A 1 90 ? -4.549 16.651 16.590 1.00 55.12 90 SER A O 1
ATOM 760 N N . SER A 1 91 ? -3.834 15.114 15.128 1.00 56.22 91 SER A N 1
ATOM 761 C CA . SER A 1 91 ? -4.158 13.953 15.960 1.00 56.22 91 SER A CA 1
ATOM 762 C C . SER A 1 91 ? -2.913 13.181 16.404 1.00 56.22 91 SER A C 1
ATOM 764 O O . SER A 1 91 ? -2.650 12.078 15.940 1.00 56.22 91 SER A O 1
ATOM 766 N N . ASN A 1 92 ? -2.179 13.731 17.375 1.00 55.47 92 ASN A N 1
ATOM 767 C CA . ASN A 1 92 ? -1.299 12.936 18.247 1.00 55.47 92 ASN A CA 1
ATOM 768 C C . ASN A 1 92 ? -2.093 12.281 19.400 1.00 55.47 92 ASN A C 1
ATOM 770 O O . ASN A 1 92 ? -1.531 11.977 20.452 1.00 55.47 92 ASN A O 1
ATOM 774 N N . SER A 1 93 ? -3.412 12.102 19.255 1.00 64.88 93 SER A N 1
ATOM 775 C CA . SER A 1 93 ? -4.198 11.384 20.253 1.00 64.88 93 SER A CA 1
ATOM 776 C C . SER A 1 93 ? -3.916 9.894 20.121 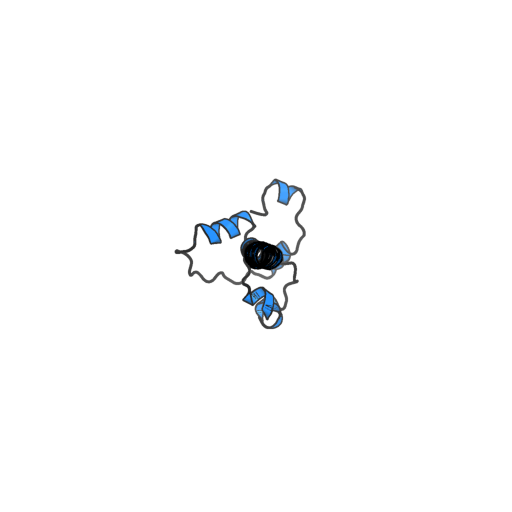1.00 64.88 93 SER A C 1
ATOM 778 O O . SER A 1 93 ? -4.212 9.291 19.090 1.00 64.88 93 SER A O 1
ATOM 780 N N . ILE A 1 94 ? -3.349 9.306 21.172 1.00 71.94 94 ILE A N 1
ATOM 781 C CA . ILE A 1 94 ? -3.226 7.856 21.299 1.00 71.94 94 ILE A CA 1
ATOM 782 C C . ILE A 1 94 ? -4.640 7.275 21.255 1.00 71.94 94 ILE A C 1
ATOM 784 O O . ILE A 1 94 ? -5.471 7.594 22.106 1.00 71.94 94 ILE A O 1
ATOM 788 N N . GLU A 1 95 ? -4.914 6.454 20.246 1.00 76.94 95 GLU A N 1
ATOM 789 C CA . GLU A 1 95 ? -6.200 5.782 20.117 1.00 76.94 95 GLU A CA 1
ATOM 790 C C . GLU A 1 95 ? -6.347 4.757 21.255 1.00 76.94 95 GLU A C 1
ATOM 792 O O . GLU A 1 95 ? -5.420 3.973 21.498 1.00 76.94 95 GLU A O 1
ATOM 797 N N . PRO A 1 96 ? -7.460 4.775 22.011 1.00 83.69 96 PRO A N 1
ATOM 798 C CA . PRO A 1 96 ? -7.659 3.824 23.090 1.00 83.69 96 PRO A CA 1
ATOM 799 C C . PRO A 1 96 ? -7.729 2.397 22.543 1.00 83.69 96 PRO A C 1
ATOM 801 O O . PRO A 1 96 ? -8.200 2.145 21.433 1.00 83.69 96 PRO A O 1
ATOM 804 N N . LEU A 1 97 ? -7.270 1.444 23.354 1.00 83.56 97 LEU A N 1
ATOM 805 C CA . LEU A 1 97 ? -7.407 0.027 23.040 1.00 83.56 97 LEU A CA 1
ATOM 806 C C . LEU A 1 97 ? -8.896 -0.334 22.931 1.00 83.56 97 LEU A C 1
ATOM 808 O O . LEU A 1 97 ? -9.638 -0.068 23.880 1.00 83.56 97 LEU A O 1
ATOM 812 N N . PRO A 1 98 ? -9.331 -0.951 21.817 1.00 84.38 98 PRO A N 1
ATOM 813 C CA . PRO A 1 98 ? -10.715 -1.362 21.667 1.00 84.38 98 PRO A CA 1
ATOM 814 C C . PRO A 1 98 ? -11.069 -2.430 22.699 1.00 84.38 98 PRO A C 1
ATOM 816 O O . PRO A 1 98 ? -10.250 -3.279 23.070 1.00 84.38 98 PRO A O 1
ATOM 819 N N . SER A 1 99 ? -12.311 -2.384 23.159 1.00 85.94 99 SER A N 1
ATOM 820 C CA . SER A 1 99 ? -12.847 -3.349 24.113 1.00 85.94 99 SER A CA 1
ATOM 821 C C . SER A 1 99 ? -12.984 -4.743 23.485 1.00 85.94 99 SER A C 1
ATOM 823 O O . SER A 1 99 ? -13.097 -4.902 22.267 1.00 85.94 99 SER A O 1
ATOM 825 N N . ALA A 1 100 ? -13.034 -5.783 24.323 1.00 84.31 100 ALA A N 1
ATOM 826 C CA . ALA A 1 100 ? -13.233 -7.155 23.850 1.00 84.31 100 ALA A CA 1
ATOM 827 C C . ALA A 1 100 ? -14.542 -7.323 23.049 1.00 84.31 100 ALA A C 1
ATOM 829 O O . ALA A 1 100 ? -14.570 -8.066 22.070 1.00 84.31 100 ALA A O 1
ATOM 830 N N . GLN A 1 101 ? -15.596 -6.583 23.417 1.00 83.94 101 GLN A N 1
ATOM 831 C CA . GLN A 1 101 ? -16.885 -6.589 22.718 1.00 83.94 101 GLN A CA 1
ATOM 832 C C . GLN A 1 101 ? -16.779 -5.989 21.309 1.00 83.94 101 GLN A C 1
ATOM 834 O O . GLN A 1 101 ? -17.316 -6.550 20.357 1.00 83.94 101 GLN A O 1
ATOM 839 N N . GLU A 1 102 ? -16.048 -4.883 21.142 1.00 84.38 102 GLU A N 1
ATOM 840 C CA . GLU A 1 102 ? -15.820 -4.277 19.822 1.00 84.38 102 GLU A CA 1
ATOM 841 C C . GLU A 1 102 ? -15.011 -5.201 18.908 1.00 84.38 102 GLU A C 1
ATOM 843 O O . GLU A 1 102 ? -15.309 -5.319 17.719 1.00 84.38 102 GLU A O 1
ATOM 848 N N . ILE A 1 103 ? -14.014 -5.895 19.462 1.00 85.06 103 ILE A N 1
ATOM 849 C CA . ILE A 1 103 ? -13.223 -6.888 18.725 1.00 85.06 103 ILE A CA 1
ATOM 850 C C . ILE A 1 103 ? -14.113 -8.052 18.276 1.00 85.06 103 ILE A C 1
ATOM 852 O O . ILE A 1 103 ? -14.007 -8.498 17.132 1.00 85.06 103 ILE A O 1
ATOM 856 N N . GLU A 1 104 ? -15.016 -8.521 19.139 1.00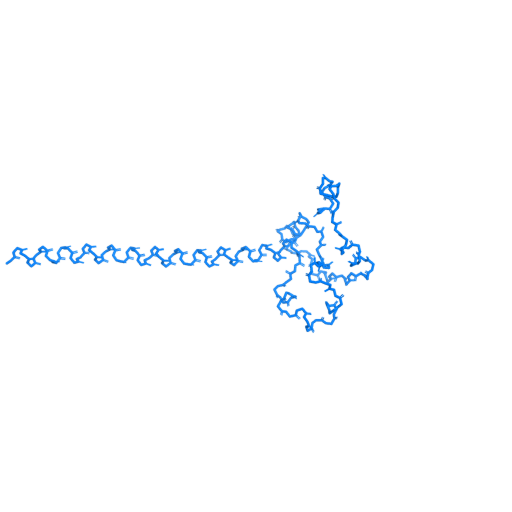 84.75 104 GLU A N 1
ATOM 857 C CA . GLU A 1 104 ? -15.976 -9.571 18.801 1.00 84.75 104 GLU A CA 1
ATOM 858 C C . GLU A 1 104 ? -16.921 -9.127 17.677 1.00 84.75 104 GLU A C 1
ATOM 860 O O . GLU A 1 104 ? -17.112 -9.865 16.710 1.00 84.75 104 GLU A O 1
ATOM 865 N N . VAL A 1 105 ? -17.451 -7.902 17.732 1.00 84.31 105 VAL A N 1
ATOM 866 C CA . VAL A 1 105 ? -18.276 -7.341 16.650 1.00 84.31 105 VAL A CA 1
ATOM 867 C C . VAL A 1 105 ? -17.495 -7.286 15.335 1.00 84.31 105 VAL A C 1
ATOM 869 O O . VAL A 1 105 ? -18.008 -7.737 14.314 1.00 84.31 105 VAL A O 1
ATOM 872 N N . LYS A 1 106 ? -16.237 -6.828 15.357 1.00 82.62 106 LYS A N 1
ATOM 873 C CA . LYS A 1 106 ? -15.361 -6.776 14.169 1.00 82.62 106 LYS A CA 1
ATOM 874 C C . LYS A 1 106 ? -14.940 -8.150 13.644 1.00 82.62 106 LYS A C 1
ATOM 876 O O . LYS A 1 106 ? -14.486 -8.252 12.508 1.00 82.62 106 LYS A O 1
ATOM 881 N N . SER A 1 107 ? -15.060 -9.201 14.452 1.00 82.06 107 SER A N 1
ATOM 882 C CA . SER A 1 107 ? -14.791 -10.579 14.024 1.00 82.06 107 SER A CA 1
ATOM 883 C C . SER A 1 107 ? -15.932 -11.195 13.215 1.00 82.06 107 SER A C 1
ATOM 885 O O . SER A 1 107 ? -15.718 -12.186 12.513 1.00 82.06 107 SER A O 1
ATOM 887 N N . LYS A 1 108 ? -17.134 -10.608 13.285 1.00 84.06 108 LYS A N 1
ATOM 888 C CA . LYS A 1 108 ? -18.295 -11.087 12.538 1.00 84.06 108 LYS A CA 1
ATOM 889 C C . LYS A 1 108 ? -18.139 -10.735 11.052 1.00 84.06 108 LYS A C 1
ATOM 891 O O . LYS A 1 108 ? -17.710 -9.629 10.728 1.00 84.06 108 LYS A O 1
ATOM 896 N N . PRO A 1 109 ? -18.470 -11.661 10.137 1.00 79.75 109 PRO A N 1
ATOM 897 C CA . PRO A 1 109 ? -18.424 -11.381 8.709 1.00 79.75 109 PRO A CA 1
ATOM 898 C C . PRO A 1 109 ? -19.459 -10.315 8.338 1.00 79.75 109 PRO A C 1
ATOM 900 O O . PRO A 1 109 ? -20.575 -10.320 8.858 1.00 79.75 109 PRO A O 1
ATOM 903 N N . TYR A 1 110 ? -19.094 -9.429 7.411 1.00 74.88 110 TYR A N 1
ATOM 904 C CA . TYR A 1 110 ? -20.019 -8.438 6.868 1.00 74.88 110 TYR A CA 1
ATOM 905 C C . TYR A 1 110 ? -21.174 -9.118 6.136 1.00 74.88 110 TYR A C 1
ATOM 907 O O . TYR A 1 110 ? -20.973 -10.067 5.371 1.00 74.88 110 TYR A O 1
ATOM 915 N N . THR A 1 111 ? -22.383 -8.606 6.339 1.00 80.62 111 THR A N 1
ATOM 916 C CA . THR A 1 111 ? -23.540 -9.007 5.542 1.00 80.62 111 THR A CA 1
ATOM 917 C C . THR A 1 111 ? -23.592 -8.209 4.239 1.00 80.62 111 THR A C 1
ATOM 919 O O . THR A 1 111 ? -22.999 -7.137 4.120 1.00 80.62 111 THR A O 1
ATOM 922 N N . CYS A 1 112 ? -24.332 -8.706 3.244 1.00 76.44 112 CYS A N 1
ATOM 923 C CA . CYS A 1 112 ? -24.536 -7.992 1.976 1.00 76.44 112 CYS A CA 1
ATOM 924 C C . CYS A 1 112 ? -25.110 -6.576 2.200 1.00 76.44 112 CYS A C 1
ATOM 926 O O . CYS A 1 112 ? -24.691 -5.618 1.554 1.00 76.44 112 CYS A O 1
ATOM 928 N N . CYS A 1 113 ? -26.004 -6.423 3.182 1.00 77.12 113 CYS A N 1
ATOM 929 C CA . CYS A 1 113 ? -26.561 -5.127 3.562 1.00 77.12 113 CYS A CA 1
ATOM 930 C C . CYS A 1 113 ? -25.510 -4.179 4.154 1.00 77.12 113 CYS A C 1
ATOM 932 O O . CYS A 1 113 ? -25.563 -2.986 3.872 1.00 77.12 113 CYS A O 1
ATOM 934 N N . ASP A 1 114 ? -24.539 -4.684 4.924 1.00 72.50 114 ASP A N 1
ATOM 935 C CA . ASP A 1 114 ? -23.462 -3.852 5.484 1.00 72.50 114 ASP A CA 1
ATOM 936 C C . ASP A 1 114 ? -22.566 -3.266 4.386 1.00 72.50 114 ASP A C 1
ATOM 938 O O . ASP A 1 114 ? -22.139 -2.114 4.482 1.00 72.50 114 ASP A O 1
ATOM 942 N N . VAL A 1 115 ? -22.333 -4.036 3.318 1.00 70.00 115 VAL A N 1
ATOM 943 C CA . VAL A 1 115 ? -21.585 -3.579 2.138 1.00 70.00 115 VAL A CA 1
ATOM 944 C C . VAL A 1 115 ? -22.375 -2.517 1.372 1.00 70.00 115 VAL A C 1
ATOM 946 O O . VAL A 1 115 ? -21.817 -1.484 1.012 1.00 70.00 115 VAL A O 1
ATOM 949 N N . LEU A 1 116 ? -23.679 -2.738 1.164 1.00 69.62 116 LEU A N 1
ATOM 950 C CA . LEU A 1 116 ? -24.563 -1.803 0.454 1.00 69.62 116 LEU A CA 1
ATOM 951 C C . LEU A 1 116 ? -24.784 -0.488 1.213 1.00 69.62 116 LEU A C 1
ATOM 953 O O . LEU A 1 116 ? -24.923 0.562 0.592 1.00 69.62 116 LEU A O 1
ATOM 957 N N . LEU A 1 117 ? -24.801 -0.533 2.545 1.00 73.38 117 LEU A N 1
ATOM 958 C CA . LEU A 1 117 ? -24.958 0.645 3.404 1.00 73.38 117 LEU A CA 1
ATOM 959 C C . LEU A 1 117 ? -23.640 1.382 3.659 1.00 73.38 117 LEU A C 1
ATOM 961 O O . LEU A 1 117 ? -23.629 2.330 4.441 1.00 73.38 117 LEU A O 1
ATOM 965 N N . CYS A 1 118 ? -22.537 0.953 3.036 1.00 65.06 118 CYS A N 1
ATOM 966 C CA . CYS A 1 118 ? -21.206 1.478 3.312 1.00 65.06 118 CYS A CA 1
ATOM 967 C C . CYS A 1 118 ? -20.864 1.459 4.808 1.00 65.06 118 CYS A C 1
ATOM 969 O O . CYS A 1 118 ? -20.059 2.268 5.226 1.00 65.06 118 CYS A O 1
ATOM 971 N N . ARG A 1 119 ? -21.390 0.523 5.619 1.00 60.69 119 ARG A N 1
ATOM 972 C CA . ARG A 1 119 ? -20.988 0.381 7.038 1.00 60.69 119 ARG A CA 1
ATOM 973 C C . ARG A 1 119 ? -19.511 -0.003 7.208 1.00 60.69 119 ARG A C 1
ATOM 975 O O . ARG A 1 119 ? -18.979 0.005 8.313 1.00 60.69 119 ARG A O 1
ATOM 982 N N . CYS A 1 120 ? -18.865 -0.366 6.102 1.00 58.44 120 CYS A N 1
ATOM 983 C CA . CYS A 1 120 ? -17.425 -0.537 5.941 1.00 58.44 120 CYS A CA 1
ATOM 984 C C . CYS A 1 120 ? -16.661 0.805 5.875 1.00 58.44 120 CYS A C 1
ATOM 986 O O . CYS A 1 120 ? -15.442 0.788 5.681 1.00 58.44 120 CYS A O 1
ATOM 988 N N . CYS A 1 121 ? -17.383 1.925 5.945 1.00 52.62 121 CYS A N 1
ATOM 989 C CA . CYS A 1 121 ? -16.991 3.327 5.934 1.00 52.62 121 CYS A CA 1
ATOM 990 C C . CYS A 1 121 ? -17.870 4.083 6.967 1.00 52.62 121 CYS A C 1
ATOM 992 O O . CYS A 1 121 ? -17.461 5.211 7.299 1.00 52.62 121 CYS A O 1
#

Organism: Aquilegia coerulea (NCBI:txid218851)